Protein AF-A0A367GI81-F1 (afdb_monomer)

Mean predicted aligned error: 6.62 Å

Nearest PDB structures (foldseek):
  2fe3-assembly1_B  TM=6.126E-01  e=9.679E+00  Bacillus subtilis

Structure (mmCIF, N/CA/C/O backbone):
data_AF-A0A367GI81-F1
#
_entry.id   AF-A0A367GI81-F1
#
loop_
_atom_site.group_PDB
_ato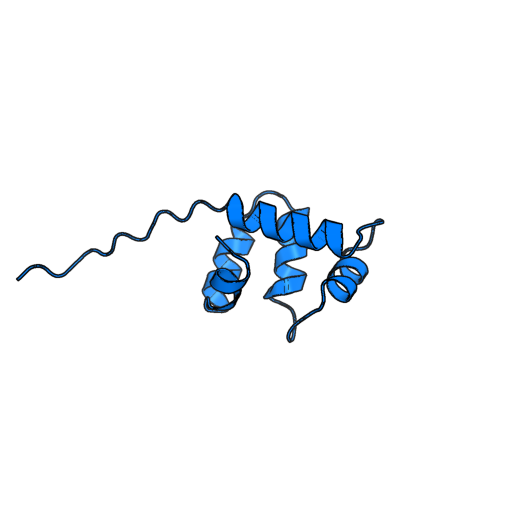m_site.id
_atom_site.type_symbol
_atom_site.label_atom_id
_atom_site.label_alt_id
_atom_site.label_comp_id
_atom_site.label_asym_id
_atom_site.label_entity_id
_atom_site.label_seq_id
_atom_site.pdbx_PDB_ins_code
_atom_site.Cartn_x
_atom_site.Cartn_y
_atom_site.Cartn_z
_atom_site.occupancy
_atom_site.B_iso_or_equiv
_atom_site.auth_seq_id
_atom_site.auth_comp_id
_atom_site.auth_asym_id
_atom_site.auth_atom_id
_atom_site.pdbx_PDB_model_num
ATOM 1 N N . MET A 1 1 ? -1.896 12.756 0.719 1.00 86.88 1 MET A N 1
ATOM 2 C CA . MET A 1 1 ? -1.819 12.559 2.193 1.00 86.88 1 MET A CA 1
ATOM 3 C C . MET A 1 1 ? -0.458 11.968 2.551 1.00 86.88 1 MET A C 1
ATOM 5 O O . MET A 1 1 ? 0.012 11.087 1.847 1.00 86.88 1 MET A O 1
ATOM 9 N N . THR A 1 2 ? 0.192 12.403 3.639 1.00 89.38 2 THR A N 1
ATOM 10 C CA . THR A 1 2 ? 1.509 11.845 4.026 1.00 89.38 2 THR A CA 1
ATOM 11 C C . THR A 1 2 ? 1.394 10.462 4.684 1.00 89.38 2 THR A C 1
ATOM 13 O O . THR A 1 2 ? 0.401 10.153 5.343 1.00 89.38 2 THR A O 1
ATOM 16 N N . ILE A 1 3 ? 2.456 9.648 4.616 1.00 91.06 3 ILE A N 1
ATOM 17 C CA . ILE A 1 3 ? 2.530 8.344 5.308 1.00 91.06 3 ILE A CA 1
ATOM 18 C C . ILE A 1 3 ? 2.322 8.485 6.824 1.00 91.06 3 ILE A C 1
ATOM 20 O O . ILE A 1 3 ? 1.688 7.635 7.452 1.00 91.06 3 ILE A O 1
ATOM 24 N N . ARG A 1 4 ? 2.837 9.562 7.433 1.00 91.06 4 ARG A N 1
ATOM 25 C CA . ARG A 1 4 ? 2.663 9.827 8.869 1.00 91.06 4 ARG A CA 1
ATOM 26 C C . ARG A 1 4 ? 1.194 10.056 9.221 1.00 91.06 4 ARG A C 1
ATOM 28 O O . ARG A 1 4 ? 0.730 9.489 10.207 1.00 91.06 4 ARG A O 1
ATOM 35 N N . GLN A 1 5 ? 0.476 10.852 8.427 1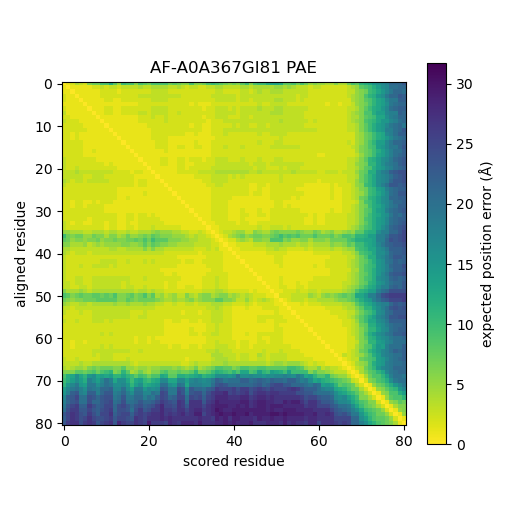.00 92.12 5 GLN A N 1
ATOM 36 C CA . GLN A 1 5 ? -0.967 11.059 8.593 1.00 92.12 5 GLN A CA 1
ATOM 37 C C . GLN A 1 5 ? -1.728 9.747 8.391 1.00 92.12 5 GLN A C 1
ATOM 39 O O . GLN A 1 5 ? -2.523 9.372 9.245 1.00 92.12 5 GLN A O 1
ATOM 44 N N . PHE A 1 6 ? -1.401 8.991 7.341 1.00 93.06 6 PHE A N 1
ATOM 45 C CA . PHE A 1 6 ? -2.043 7.708 7.065 1.00 93.06 6 PHE A CA 1
ATOM 46 C C . PHE A 1 6 ? -1.888 6.702 8.211 1.00 93.06 6 PHE A C 1
ATOM 48 O O . PHE A 1 6 ? -2.850 6.051 8.608 1.00 93.06 6 PHE A O 1
ATOM 55 N N . ARG A 1 7 ? -0.689 6.605 8.802 1.00 91.25 7 ARG A N 1
ATOM 56 C CA . ARG A 1 7 ? -0.415 5.722 9.949 1.00 91.25 7 ARG A CA 1
ATOM 57 C C . ARG A 1 7 ? 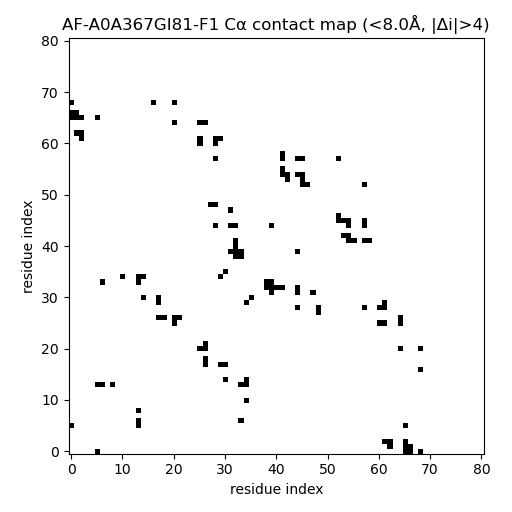-1.247 6.046 11.192 1.00 91.25 7 ARG A C 1
ATOM 59 O O . ARG A 1 7 ? -1.432 5.150 12.011 1.00 91.25 7 ARG A O 1
ATOM 66 N N . ARG A 1 8 ? -1.716 7.289 11.344 1.00 92.75 8 ARG A N 1
ATOM 67 C CA . ARG A 1 8 ? -2.561 7.718 12.472 1.00 92.75 8 ARG A CA 1
ATOM 68 C C . ARG A 1 8 ? -4.029 7.328 12.300 1.00 92.75 8 ARG A C 1
ATOM 70 O O . ARG A 1 8 ? -4.756 7.323 13.284 1.00 92.75 8 ARG A O 1
ATOM 77 N N . LEU A 1 9 ? -4.459 6.984 11.086 1.00 93.12 9 LEU A N 1
ATOM 78 C CA . LEU A 1 9 ? -5.825 6.535 10.836 1.00 93.12 9 LEU A CA 1
ATOM 79 C C . LEU A 1 9 ? -6.085 5.159 11.466 1.00 93.12 9 LEU A C 1
ATOM 81 O O . LEU A 1 9 ? -5.193 4.299 11.555 1.00 93.12 9 LEU A O 1
ATOM 85 N N . SER A 1 10 ? -7.347 4.921 11.831 1.00 94.25 10 SER A N 1
ATOM 86 C CA . SER A 1 10 ? -7.803 3.610 12.294 1.00 94.25 10 SER A CA 1
ATOM 87 C C . SER A 1 10 ? -7.499 2.532 11.249 1.00 94.25 10 SER A C 1
ATOM 89 O O . SER A 1 10 ? -7.401 2.793 10.046 1.00 94.25 10 SER A O 1
ATOM 91 N N . ARG A 1 11 ? -7.326 1.287 11.700 1.00 94.38 11 ARG A N 1
ATOM 92 C CA . ARG A 1 11 ? -7.063 0.162 10.790 1.00 94.38 11 ARG A CA 1
ATOM 93 C C . ARG A 1 11 ? -8.190 -0.008 9.762 1.00 94.38 11 ARG A C 1
ATOM 95 O O . ARG A 1 11 ? -7.892 -0.275 8.602 1.00 94.38 11 ARG A O 1
ATOM 102 N N . ALA A 1 12 ? -9.443 0.197 10.175 1.00 95.62 12 ALA A N 1
ATOM 103 C CA . ALA A 1 12 ? -10.612 0.151 9.298 1.00 95.62 12 ALA A CA 1
ATOM 104 C C . ALA A 1 12 ? -10.566 1.247 8.223 1.00 95.62 12 ALA A C 1
ATOM 106 O O . ALA A 1 12 ? -10.711 0.948 7.041 1.00 95.62 12 ALA A O 1
ATOM 107 N N . ARG A 1 13 ? -10.251 2.495 8.599 1.00 94.88 13 ARG A N 1
ATOM 108 C CA . ARG A 1 13 ? -10.145 3.593 7.628 1.00 94.88 13 ARG A CA 1
ATOM 109 C C . ARG A 1 13 ? -8.986 3.388 6.654 1.00 94.88 13 ARG A C 1
ATOM 111 O O . ARG A 1 13 ? -9.155 3.587 5.457 1.00 94.88 13 ARG A O 1
ATOM 118 N N . ARG A 1 14 ? -7.828 2.917 7.136 1.00 95.56 14 ARG A N 1
ATOM 119 C CA . ARG A 1 14 ? -6.703 2.539 6.259 1.00 95.56 14 ARG A CA 1
ATOM 120 C C . ARG A 1 14 ? -7.092 1.453 5.261 1.00 95.56 14 ARG A C 1
ATOM 122 O O . ARG A 1 14 ? -6.696 1.544 4.107 1.00 95.56 14 ARG A O 1
ATOM 129 N N . ARG A 1 15 ? -7.847 0.440 5.702 1.00 96.31 15 ARG A N 1
ATOM 130 C CA . ARG A 1 15 ? -8.358 -0.632 4.837 1.00 96.31 15 ARG A CA 1
ATOM 131 C C . ARG A 1 15 ? -9.258 -0.065 3.740 1.00 96.31 15 ARG A C 1
ATOM 133 O O . ARG A 1 15 ? -8.946 -0.299 2.584 1.00 96.31 15 ARG A O 1
ATOM 140 N N . GLN A 1 16 ? -10.263 0.742 4.091 1.00 95.62 16 GLN A N 1
ATOM 141 C CA . GLN A 1 16 ? -11.162 1.385 3.119 1.00 95.62 16 GLN A CA 1
ATOM 142 C C . GLN A 1 16 ? -10.398 2.170 2.043 1.00 95.62 16 GLN A C 1
ATOM 144 O O . GLN A 1 16 ? -10.629 1.969 0.859 1.00 95.62 16 GLN A O 1
ATOM 149 N N . ILE A 1 17 ? -9.442 3.012 2.455 1.00 94.25 17 ILE A N 1
ATOM 150 C CA . ILE A 1 17 ? -8.611 3.803 1.530 1.00 94.25 17 ILE A CA 1
ATOM 151 C C . ILE A 1 17 ? -7.779 2.906 0.609 1.00 94.25 17 ILE A C 1
ATOM 153 O O . ILE A 1 17 ? -7.599 3.209 -0.561 1.00 94.25 17 ILE A O 1
ATOM 157 N N . ILE A 1 18 ? -7.213 1.820 1.136 1.00 95.38 18 ILE A N 1
ATOM 158 C CA . ILE A 1 18 ? -6.401 0.911 0.322 1.00 95.38 18 ILE A CA 1
ATOM 159 C C . ILE A 1 18 ? -7.285 0.136 -0.656 1.00 95.38 18 ILE A C 1
ATOM 161 O O . ILE A 1 18 ? -6.903 -0.070 -1.804 1.00 95.38 18 ILE A O 1
ATOM 165 N N . ASP A 1 19 ? -8.467 -0.283 -0.219 1.00 94.75 19 ASP A N 1
ATOM 166 C CA . ASP A 1 19 ? -9.398 -1.039 -1.048 1.00 94.75 19 ASP A CA 1
ATOM 167 C C . ASP A 1 19 ? -9.967 -0.190 -2.203 1.00 94.75 19 ASP A C 1
ATOM 169 O O . ASP A 1 19 ? -10.298 -0.759 -3.237 1.00 94.75 19 ASP A O 1
ATOM 173 N N . SER A 1 20 ? -9.975 1.146 -2.089 1.00 92.44 20 SER A N 1
ATOM 174 C CA . SER A 1 20 ? -10.379 2.067 -3.166 1.00 92.44 20 SER A CA 1
ATOM 175 C C . SER A 1 20 ? -9.283 2.385 -4.195 1.00 92.44 20 SER A C 1
ATOM 177 O O . SER A 1 20 ? -9.522 3.173 -5.103 1.00 92.44 20 SER A O 1
ATOM 179 N N . ILE A 1 21 ? -8.064 1.857 -4.043 1.00 92.38 21 ILE A N 1
ATOM 180 C CA . ILE A 1 21 ? -6.971 2.090 -5.000 1.00 92.38 21 ILE A CA 1
ATOM 181 C C . ILE A 1 21 ? -7.083 1.103 -6.157 1.00 92.38 21 ILE A C 1
ATOM 183 O O . ILE A 1 21 ? -7.048 -0.107 -5.936 1.00 92.38 21 ILE A O 1
ATOM 187 N N . GLU A 1 22 ? -7.158 1.639 -7.376 1.00 91.88 22 GLU A N 1
ATOM 188 C CA . GLU A 1 22 ? -7.294 0.861 -8.611 1.00 91.88 22 GLU A CA 1
ATOM 189 C C . GLU A 1 22 ? -6.011 0.115 -8.990 1.00 91.88 22 GLU A C 1
ATO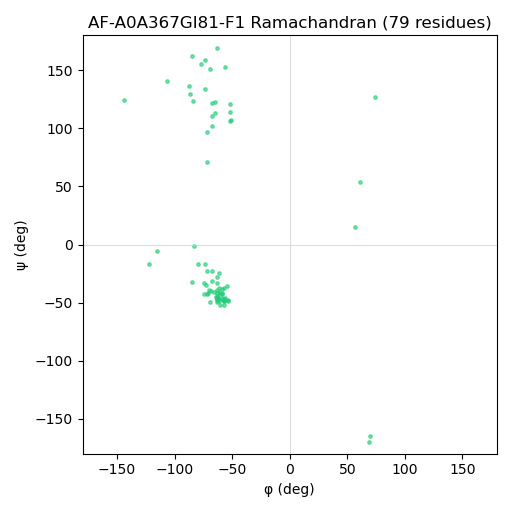M 191 O O . GLU A 1 22 ? -6.080 -1.053 -9.362 1.00 91.88 22 GLU A O 1
ATOM 196 N N . ASP A 1 23 ? -4.839 0.757 -8.867 1.00 94.00 23 ASP A N 1
ATOM 197 C CA . ASP A 1 23 ? -3.563 0.129 -9.225 1.00 94.00 23 ASP A CA 1
ATOM 198 C C . ASP A 1 23 ? -3.253 -1.067 -8.297 1.00 94.00 23 ASP A C 1
ATOM 200 O O . ASP A 1 23 ? -2.974 -0.868 -7.101 1.00 94.00 23 ASP A O 1
ATOM 204 N N . PRO A 1 24 ? -3.237 -2.312 -8.816 1.00 94.94 24 PRO A N 1
ATOM 205 C CA . PRO A 1 24 ? -3.087 -3.503 -7.986 1.00 94.94 24 PRO A CA 1
ATOM 206 C C . PRO A 1 24 ? -1.743 -3.557 -7.255 1.00 94.94 24 PRO A C 1
ATOM 208 O O . PRO A 1 24 ? -1.667 -4.050 -6.123 1.00 94.94 24 PRO A O 1
ATOM 211 N N . LEU A 1 25 ? -0.673 -3.038 -7.871 1.00 95.38 25 LEU A N 1
ATOM 212 C CA . LEU A 1 25 ? 0.656 -3.024 -7.263 1.00 95.38 25 LEU A CA 1
ATOM 213 C C . LEU A 1 25 ? 0.703 -2.059 -6.075 1.00 95.38 25 LEU A C 1
ATOM 215 O O . LEU A 1 25 ? 1.112 -2.452 -4.979 1.00 95.38 25 LEU A O 1
ATOM 219 N N . THR A 1 26 ? 0.228 -0.828 -6.255 1.00 96.06 26 THR A N 1
ATOM 220 C CA . THR A 1 26 ? 0.103 0.166 -5.183 1.00 96.06 26 THR A CA 1
ATOM 221 C C . THR A 1 26 ? -0.753 -0.371 -4.048 1.00 96.06 26 THR A C 1
ATOM 223 O O . THR A 1 26 ? -0.350 -0.317 -2.882 1.00 96.06 26 THR A O 1
ATOM 226 N N . GLN A 1 27 ? -1.901 -0.962 -4.375 1.00 96.19 27 GLN A N 1
ATOM 227 C CA . GLN A 1 27 ? -2.782 -1.566 -3.390 1.00 96.19 27 GLN A CA 1
ATOM 228 C C . GLN A 1 27 ? -2.056 -2.658 -2.585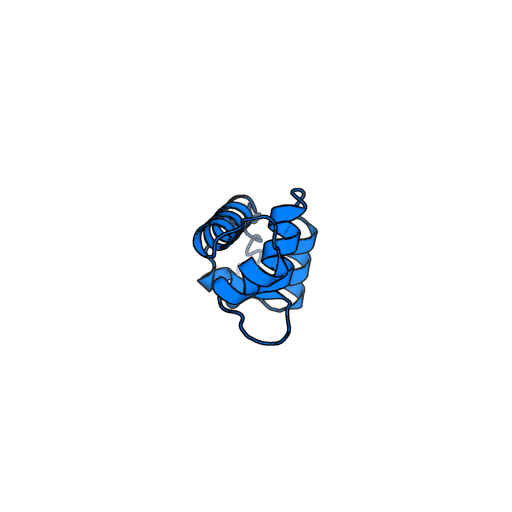 1.00 96.19 27 GLN A C 1
ATOM 230 O O . GLN A 1 27 ? -2.082 -2.649 -1.349 1.00 96.19 27 GLN A O 1
ATOM 235 N N . ARG A 1 28 ? -1.343 -3.572 -3.255 1.00 96.19 28 ARG A N 1
ATOM 236 C CA . ARG A 1 28 ? -0.577 -4.649 -2.608 1.00 96.19 28 ARG A CA 1
ATOM 237 C C . ARG A 1 28 ? 0.548 -4.111 -1.720 1.00 96.19 28 ARG A C 1
ATOM 239 O O . ARG A 1 28 ? 0.689 -4.580 -0.585 1.00 96.19 28 ARG A O 1
ATOM 246 N N . VAL A 1 29 ? 1.304 -3.116 -2.187 1.00 96.88 29 VAL A N 1
ATOM 247 C CA . VAL A 1 29 ? 2.361 -2.434 -1.416 1.00 96.88 29 VAL A CA 1
ATOM 248 C C . VAL A 1 29 ? 1.785 -1.843 -0.129 1.00 96.88 29 VAL A C 1
ATOM 250 O O . VAL A 1 29 ? 2.305 -2.100 0.961 1.00 96.88 29 VAL A O 1
ATOM 253 N N . LEU A 1 30 ? 0.671 -1.114 -0.220 1.00 96.25 30 LEU A N 1
ATOM 254 C CA . LEU A 1 30 ? 0.048 -0.483 0.942 1.00 96.25 30 LEU A CA 1
ATOM 255 C C . LEU A 1 30 ? -0.561 -1.504 1.911 1.00 96.25 30 LEU A C 1
ATOM 257 O O . LEU A 1 30 ? -0.397 -1.359 3.128 1.00 96.25 30 LEU A O 1
ATOM 261 N N . ARG A 1 31 ? -1.203 -2.573 1.414 1.00 96.50 31 ARG A N 1
ATOM 262 C CA . ARG A 1 31 ? -1.682 -3.671 2.275 1.00 96.50 31 ARG A CA 1
ATOM 263 C C . ARG A 1 31 ? -0.522 -4.297 3.045 1.00 96.50 31 ARG A C 1
ATOM 265 O O . ARG A 1 31 ? -0.625 -4.470 4.262 1.00 96.50 31 ARG A O 1
ATOM 272 N N . CYS A 1 32 ? 0.596 -4.570 2.373 1.00 95.75 32 CYS A N 1
ATOM 273 C CA . CYS A 1 32 ? 1.781 -5.130 3.015 1.00 95.75 32 CYS A CA 1
ATOM 274 C C . CYS A 1 32 ? 2.359 -4.190 4.073 1.00 95.75 32 CYS A C 1
ATOM 276 O O . CYS A 1 32 ? 2.654 -4.645 5.178 1.00 95.75 32 CYS A O 1
ATOM 278 N N . ALA A 1 33 ? 2.498 -2.903 3.757 1.00 95.94 33 ALA A N 1
ATOM 279 C CA . ALA A 1 33 ? 3.152 -1.924 4.619 1.00 95.94 33 ALA A CA 1
ATOM 280 C C . ALA A 1 33 ? 2.307 -1.496 5.832 1.00 95.94 33 ALA A C 1
ATOM 282 O O . ALA A 1 33 ? 2.863 -1.200 6.891 1.00 95.94 33 ALA A O 1
ATOM 283 N N . PHE A 1 34 ? 0.976 -1.444 5.696 1.00 95.75 34 PHE A N 1
ATOM 284 C CA . PHE A 1 34 ? 0.110 -0.794 6.689 1.00 95.75 34 PHE A CA 1
ATOM 285 C C . PHE A 1 34 ? -0.962 -1.691 7.302 1.00 95.75 34 PHE A C 1
ATOM 287 O O . PHE A 1 34 ? -1.508 -1.324 8.345 1.00 95.75 34 PHE A O 1
ATOM 294 N N . LEU A 1 35 ? -1.266 -2.838 6.690 1.00 94.94 35 LEU A N 1
ATOM 295 C CA . LEU A 1 35 ? -2.272 -3.781 7.187 1.00 94.94 35 LEU A CA 1
ATOM 296 C C . LEU A 1 35 ? -1.671 -5.129 7.606 1.00 94.94 35 LEU A C 1
ATOM 298 O O . LEU A 1 35 ? -2.383 -5.945 8.190 1.00 94.94 35 LEU A O 1
ATOM 302 N N . GLY A 1 36 ? -0.376 -5.355 7.379 1.00 86.00 36 GLY A N 1
ATOM 303 C CA . GLY A 1 36 ? 0.340 -6.517 7.904 1.00 86.00 36 GLY A CA 1
ATOM 304 C C . GLY A 1 36 ? 0.413 -6.557 9.443 1.00 86.00 36 GLY A C 1
ATOM 305 O O . GLY A 1 36 ? 0.055 -5.580 10.110 1.00 86.00 36 GLY A O 1
ATOM 306 N N . PRO A 1 37 ? 0.855 -7.689 10.019 1.00 84.19 37 PRO A N 1
ATOM 307 C CA . PRO A 1 37 ? 1.168 -7.792 11.439 1.00 84.19 37 PRO A CA 1
ATOM 308 C C . PRO A 1 37 ? 2.359 -6.886 11.777 1.00 84.19 37 PRO A C 1
ATOM 310 O O . PRO A 1 37 ? 3.438 -7.016 11.198 1.00 84.19 37 PRO A O 1
ATOM 313 N N . GLY A 1 38 ? 2.151 -5.959 12.712 1.00 86.81 38 GLY A N 1
ATOM 314 C CA . GLY A 1 38 ? 3.190 -5.045 13.184 1.00 86.81 38 GLY A CA 1
ATOM 315 C C . GLY A 1 38 ? 3.646 -3.993 12.164 1.00 86.81 38 GLY A C 1
ATOM 316 O O . GLY A 1 38 ? 3.032 -3.769 11.119 1.00 86.81 38 GLY A O 1
ATOM 317 N N . LYS A 1 39 ? 4.732 -3.293 12.507 1.00 87.94 39 LYS A N 1
ATOM 318 C CA . LYS A 1 39 ? 5.395 -2.330 11.618 1.00 87.94 39 LYS A CA 1
ATOM 319 C C . LYS A 1 39 ? 6.403 -3.078 10.750 1.00 87.94 39 LYS A C 1
ATOM 321 O O . LYS A 1 39 ? 7.246 -3.785 11.288 1.00 87.94 39 LYS A O 1
ATOM 326 N N . ARG A 1 40 ? 6.352 -2.876 9.433 1.00 93.38 40 ARG A N 1
ATOM 327 C CA . ARG A 1 40 ? 7.335 -3.428 8.489 1.00 93.38 40 ARG A CA 1
ATOM 328 C C . ARG A 1 40 ? 8.273 -2.346 7.973 1.00 93.38 40 ARG A C 1
ATOM 330 O O . ARG A 1 40 ? 7.837 -1.221 7.712 1.00 93.38 40 ARG A O 1
ATOM 337 N N . SER A 1 41 ? 9.550 -2.691 7.827 1.00 95.25 41 SER A N 1
ATOM 338 C CA . SER A 1 41 ? 10.515 -1.851 7.116 1.00 95.25 41 SER A CA 1
ATOM 339 C C . SER A 1 41 ? 10.261 -1.910 5.608 1.00 95.25 41 SER A C 1
ATOM 341 O O . SER A 1 41 ? 9.666 -2.864 5.103 1.00 95.25 41 SER A O 1
ATOM 343 N N . TRP A 1 42 ? 10.740 -0.916 4.860 1.00 97.00 42 TRP A N 1
ATOM 344 C CA . TRP A 1 42 ? 10.635 -0.944 3.397 1.00 97.00 42 TRP A CA 1
ATOM 345 C C . TRP A 1 42 ? 11.408 -2.103 2.765 1.00 97.00 42 TRP A C 1
ATOM 347 O O . TRP A 1 42 ? 10.980 -2.615 1.739 1.00 97.00 42 TRP A O 1
ATOM 357 N N . VAL A 1 43 ? 12.481 -2.571 3.413 1.00 97.62 43 VAL A N 1
ATOM 358 C CA . VAL A 1 43 ? 13.212 -3.782 3.008 1.00 97.62 43 VAL A CA 1
ATOM 359 C C . VAL A 1 43 ? 12.308 -5.008 3.080 1.00 97.62 43 VAL A C 1
ATOM 361 O O . VAL A 1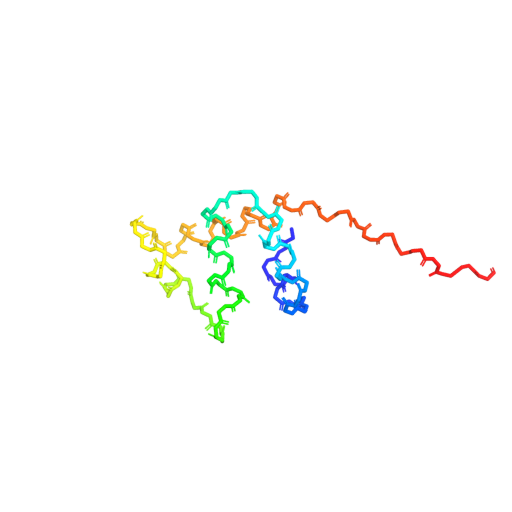 43 ? 12.191 -5.746 2.110 1.00 97.62 43 VAL A O 1
ATOM 364 N N . GLN A 1 44 ? 11.599 -5.193 4.195 1.00 96.94 44 GLN A N 1
ATOM 365 C CA . GLN A 1 44 ? 10.663 -6.309 4.338 1.00 96.94 44 GLN A CA 1
ATOM 366 C C . GLN A 1 44 ? 9.514 -6.218 3.332 1.00 96.94 44 GLN A C 1
ATOM 368 O O . GLN A 1 44 ? 9.102 -7.232 2.780 1.00 96.94 44 GLN A O 1
ATOM 373 N N . VAL A 1 45 ? 8.996 -5.013 3.076 1.00 97.19 45 VAL A N 1
ATOM 374 C CA . VAL A 1 45 ? 7.945 -4.818 2.067 1.00 97.19 45 VAL A CA 1
ATOM 375 C C . VAL A 1 45 ? 8.462 -5.189 0.676 1.00 97.19 45 VAL A C 1
ATOM 377 O O . VAL A 1 45 ? 7.796 -5.952 -0.010 1.00 97.19 45 VAL A O 1
ATOM 380 N N . ALA A 1 46 ? 9.648 -4.721 0.285 1.00 97.75 46 ALA A N 1
ATOM 381 C CA . ALA A 1 46 ? 10.268 -5.054 -0.996 1.00 97.75 46 ALA A CA 1
ATOM 382 C C . ALA A 1 46 ? 10.433 -6.571 -1.188 1.00 97.75 46 ALA A C 1
ATOM 384 O O . ALA A 1 46 ? 10.012 -7.102 -2.212 1.00 97.75 46 ALA A O 1
ATOM 385 N N . LEU A 1 47 ? 10.926 -7.281 -0.166 1.00 96.81 47 LEU A N 1
ATOM 386 C CA . LEU A 1 47 ? 11.064 -8.744 -0.191 1.00 96.81 47 LEU A CA 1
ATOM 387 C C . LEU A 1 47 ? 9.720 -9.475 -0.358 1.00 96.81 47 LEU A C 1
ATOM 389 O O . LEU A 1 47 ? 9.653 -10.480 -1.054 1.00 96.81 47 LEU A O 1
ATOM 393 N N . ILE A 1 48 ? 8.642 -8.974 0.255 1.00 95.56 48 ILE A N 1
ATOM 394 C CA . ILE A 1 48 ? 7.295 -9.568 0.142 1.00 95.56 48 ILE A CA 1
ATOM 395 C C . ILE A 1 48 ? 6.675 -9.326 -1.242 1.00 95.56 48 ILE A C 1
ATOM 397 O O . ILE A 1 48 ? 5.891 -10.143 -1.735 1.00 95.56 48 ILE A O 1
ATOM 401 N N . ILE A 1 49 ? 6.957 -8.170 -1.845 1.00 96.19 49 ILE A N 1
ATOM 402 C CA . ILE A 1 49 ? 6.457 -7.839 -3.180 1.00 96.19 49 ILE A CA 1
ATOM 403 C C . ILE A 1 49 ? 7.230 -8.620 -4.250 1.00 96.19 49 ILE A C 1
ATOM 405 O O . ILE A 1 49 ? 6.595 -9.169 -5.149 1.00 96.19 49 ILE A O 1
ATOM 409 N N . GLY A 1 50 ? 8.556 -8.729 -4.118 1.00 94.81 50 GLY A N 1
ATOM 410 C CA . GLY A 1 50 ? 9.423 -9.399 -5.089 1.00 94.81 50 GLY A CA 1
ATOM 411 C C . GLY A 1 50 ? 9.546 -8.628 -6.409 1.00 94.81 50 GLY A C 1
ATOM 412 O O . GLY A 1 50 ? 9.208 -7.447 -6.474 1.00 94.81 50 GLY A O 1
ATOM 413 N N . GLY A 1 51 ? 10.040 -9.288 -7.462 1.00 91.88 51 GLY A N 1
ATOM 414 C CA . GLY A 1 51 ? 10.104 -8.726 -8.821 1.00 91.88 51 GLY A CA 1
ATOM 415 C C . GLY A 1 51 ? 10.969 -7.470 -8.926 1.00 91.88 51 GLY A C 1
ATOM 416 O O . GLY A 1 51 ? 10.467 -6.422 -9.319 1.00 91.88 51 GLY A O 1
ATOM 417 N N . ASP A 1 52 ? 12.224 -7.559 -8.476 1.00 92.62 52 ASP A N 1
ATOM 418 C CA . ASP A 1 52 ? 13.246 -6.497 -8.533 1.00 92.62 52 ASP A CA 1
ATOM 419 C C . ASP A 1 52 ? 12.868 -5.161 -7.870 1.00 92.62 52 ASP A C 1
ATOM 421 O O . ASP A 1 52 ? 13.535 -4.135 -8.026 1.00 92.62 52 ASP A O 1
ATOM 425 N N . ASN A 1 53 ? 11.814 -5.165 -7.053 1.00 95.56 53 ASN A N 1
ATOM 426 C CA . ASN A 1 53 ? 11.431 -4.008 -6.270 1.00 95.56 53 ASN A CA 1
ATOM 427 C C . ASN A 1 53 ? 12.481 -3.726 -5.194 1.00 95.56 53 ASN A C 1
ATOM 429 O O . ASN A 1 53 ? 12.733 -4.543 -4.310 1.00 95.56 53 ASN A O 1
ATOM 433 N N . THR A 1 54 ? 13.046 -2.522 -5.220 1.00 97.75 54 THR A N 1
ATOM 434 C CA . THR A 1 54 ? 13.932 -2.047 -4.154 1.00 97.75 54 THR A CA 1
ATOM 435 C C . THR A 1 54 ? 13.120 -1.437 -3.004 1.00 97.75 54 THR A C 1
ATOM 437 O O . THR A 1 54 ? 11.970 -1.022 -3.205 1.00 97.75 54 THR A O 1
ATOM 440 N N . PRO A 1 55 ? 13.706 -1.283 -1.798 1.00 98.00 55 PRO A N 1
ATOM 441 C CA . PRO A 1 55 ? 13.061 -0.565 -0.697 1.00 98.00 55 PRO A CA 1
ATOM 442 C C . PRO A 1 55 ? 12.625 0.857 -1.084 1.00 98.00 55 PRO A C 1
ATOM 444 O O . PRO A 1 55 ? 11.575 1.328 -0.646 1.00 98.00 55 PRO A O 1
ATOM 447 N N . ASN A 1 56 ? 13.407 1.536 -1.929 1.00 98.06 56 ASN A N 1
ATOM 448 C CA . ASN A 1 56 ? 13.080 2.878 -2.400 1.00 98.06 56 ASN A CA 1
ATOM 449 C C . ASN A 1 56 ? 11.898 2.856 -3.380 1.00 98.06 56 ASN A C 1
ATOM 451 O O . ASN A 1 56 ? 10.987 3.671 -3.255 1.00 98.06 56 ASN A O 1
ATOM 455 N N . THR A 1 57 ? 11.858 1.879 -4.291 1.00 97.50 57 THR A N 1
ATOM 456 C CA . THR A 1 57 ? 10.760 1.705 -5.256 1.00 97.50 57 THR A CA 1
ATOM 457 C C . THR A 1 57 ? 9.416 1.547 -4.543 1.00 97.50 57 THR A C 1
ATOM 459 O O . THR A 1 57 ? 8.483 2.308 -4.800 1.00 97.50 57 THR A O 1
ATOM 462 N N . VAL A 1 58 ? 9.317 0.627 -3.577 1.00 97.62 58 VAL A N 1
ATOM 463 C CA . VAL A 1 58 ? 8.057 0.407 -2.839 1.00 97.62 58 VAL A CA 1
ATOM 464 C C . VAL A 1 58 ? 7.677 1.595 -1.952 1.00 97.62 58 VA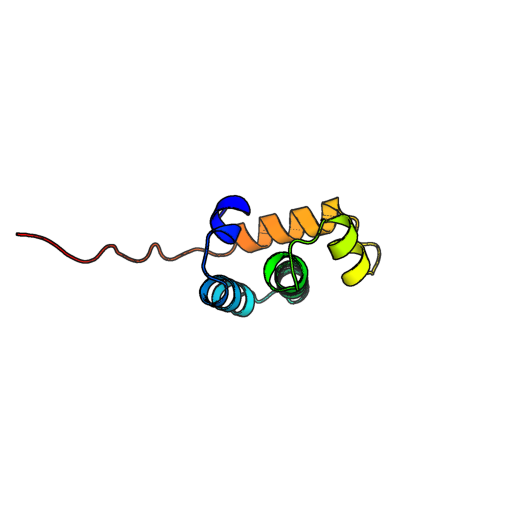L A C 1
ATOM 466 O O . VAL A 1 58 ? 6.492 1.883 -1.782 1.00 97.62 58 VAL A O 1
ATOM 469 N N . CYS A 1 59 ? 8.663 2.325 -1.424 1.00 96.75 59 CYS A N 1
ATOM 470 C CA . CYS A 1 59 ? 8.426 3.565 -0.690 1.00 96.75 59 CYS A CA 1
ATOM 471 C C . CYS A 1 59 ? 7.796 4.628 -1.606 1.00 96.75 59 CYS A C 1
ATOM 473 O O . CYS A 1 59 ? 6.771 5.219 -1.261 1.00 96.75 59 CYS A O 1
ATOM 475 N N . GLN A 1 60 ? 8.350 4.826 -2.806 1.00 96.69 60 GLN A N 1
ATOM 476 C CA . GLN A 1 60 ? 7.823 5.771 -3.792 1.00 96.69 60 GLN A CA 1
ATOM 477 C C . GLN A 1 60 ? 6.417 5.395 -4.265 1.00 96.69 60 GLN A C 1
ATOM 479 O O . GLN A 1 60 ? 5.560 6.274 -4.349 1.00 96.69 60 GLN A O 1
ATOM 484 N N . ILE A 1 61 ? 6.155 4.107 -4.510 1.00 96.06 61 ILE A N 1
ATOM 485 C CA . ILE A 1 61 ? 4.813 3.604 -4.836 1.00 96.06 61 ILE A CA 1
ATOM 486 C C . ILE A 1 61 ? 3.826 3.965 -3.720 1.00 96.06 61 ILE A C 1
ATOM 488 O O . ILE A 1 61 ? 2.778 4.551 -3.986 1.00 96.06 61 ILE A O 1
ATOM 492 N N . ALA A 1 62 ? 4.181 3.700 -2.459 1.00 95.50 62 ALA A N 1
ATOM 493 C CA . ALA A 1 62 ? 3.327 4.042 -1.325 1.00 95.50 62 ALA A CA 1
ATOM 494 C C . ALA A 1 62 ? 3.064 5.555 -1.228 1.00 95.50 62 ALA A C 1
ATOM 496 O O . ALA A 1 62 ? 1.930 5.973 -0.997 1.00 95.50 62 ALA A O 1
ATOM 497 N N . HIS A 1 63 ? 4.091 6.386 -1.425 1.00 94.50 63 HIS A N 1
ATOM 498 C CA . HIS A 1 63 ? 3.944 7.841 -1.433 1.00 94.50 63 HIS A CA 1
ATOM 499 C C . HIS A 1 63 ? 3.016 8.330 -2.548 1.00 94.50 63 HIS A C 1
ATOM 501 O O . HIS A 1 63 ? 2.133 9.145 -2.282 1.00 94.50 63 HIS A O 1
ATOM 507 N N . ARG A 1 64 ? 3.193 7.829 -3.776 1.00 91.88 64 ARG A N 1
ATOM 508 C CA . ARG A 1 64 ? 2.355 8.188 -4.928 1.00 91.88 64 ARG A CA 1
ATOM 509 C C . ARG A 1 64 ? 0.910 7.764 -4.698 1.00 91.88 64 ARG A C 1
ATOM 511 O O . ARG A 1 64 ? 0.032 8.615 -4.762 1.00 91.88 64 ARG A O 1
ATOM 518 N N . GLY A 1 65 ? 0.683 6.514 -4.295 1.00 91.88 65 GLY A N 1
ATOM 519 C CA . GLY A 1 65 ? -0.653 5.995 -4.006 1.00 91.88 65 GLY A CA 1
ATOM 520 C C . GLY A 1 65 ? -1.424 6.844 -2.998 1.00 91.88 65 GLY A C 1
ATOM 521 O O . GLY A 1 65 ? -2.555 7.238 -3.251 1.00 91.88 65 GLY A O 1
ATOM 522 N N . LEU A 1 66 ? -0.798 7.208 -1.875 1.00 91.00 66 LEU A N 1
ATOM 523 C CA . LEU A 1 66 ? -1.453 8.031 -0.848 1.00 91.00 66 LEU A CA 1
ATOM 524 C C . LEU A 1 66 ? -1.616 9.509 -1.239 1.00 91.00 66 LEU A C 1
ATOM 526 O O . LEU A 1 66 ? -2.377 10.233 -0.590 1.00 91.00 66 LEU A O 1
ATOM 530 N N . ASN A 1 67 ? -0.885 9.985 -2.246 1.00 86.50 67 ASN A N 1
ATOM 531 C CA . ASN A 1 67 ? -1.065 11.323 -2.807 1.00 86.50 67 ASN A CA 1
ATOM 532 C C . ASN A 1 67 ? -2.162 11.360 -3.872 1.00 86.50 67 ASN A C 1
ATOM 534 O O . ASN A 1 67 ? -2.855 12.367 -3.954 1.00 86.50 67 ASN A O 1
ATOM 538 N N . SER A 1 68 ? -2.352 10.272 -4.620 1.00 79.62 68 SER A N 1
ATOM 539 C CA . SER A 1 68 ? -3.430 10.126 -5.602 1.00 79.62 68 SER A CA 1
ATOM 540 C C . SER A 1 68 ? -4.809 9.954 -4.965 1.00 79.62 68 SER A C 1
ATOM 542 O O . SER A 1 68 ? -5.809 10.257 -5.604 1.00 79.62 68 SER A O 1
ATOM 544 N N . VAL A 1 69 ? -4.884 9.504 -3.707 1.00 73.00 69 VAL A N 1
ATOM 545 C CA . VAL A 1 69 ? -6.147 9.494 -2.957 1.00 73.00 69 VAL A CA 1
ATOM 546 C C . VAL A 1 69 ? -6.514 10.932 -2.585 1.00 73.00 69 VAL A C 1
ATOM 548 O O . VAL A 1 69 ? -6.045 11.482 -1.581 1.00 73.00 69 VAL A O 1
ATOM 551 N N . THR A 1 70 ? -7.370 11.541 -3.400 1.00 59.19 70 THR A N 1
ATOM 552 C CA . THR A 1 70 ? -8.100 12.760 -3.064 1.00 59.19 70 THR A CA 1
ATOM 553 C C . THR A 1 70 ? -9.093 12.417 -1.965 1.00 59.19 70 THR A C 1
ATOM 555 O O . THR A 1 70 ? -10.144 11.827 -2.196 1.00 59.19 70 THR A O 1
ATOM 558 N N . PHE A 1 71 ? -8.759 12.781 -0.730 1.00 57.19 71 PHE A N 1
ATOM 559 C CA . PHE A 1 71 ? -9.778 12.873 0.302 1.00 57.19 71 PHE A CA 1
ATOM 560 C C . PHE A 1 71 ? -10.674 14.034 -0.100 1.00 57.19 71 PHE A C 1
ATOM 562 O O . PHE A 1 71 ? -10.236 15.184 -0.040 1.00 57.19 71 PHE A O 1
ATOM 569 N N . ALA A 1 72 ? -11.914 13.741 -0.499 1.00 46.53 72 ALA A N 1
ATOM 570 C CA . ALA A 1 72 ? -12.986 14.687 -0.248 1.00 46.53 72 ALA A CA 1
ATOM 571 C C . ALA A 1 72 ? -12.876 14.989 1.246 1.00 46.53 72 ALA A C 1
ATOM 573 O O . ALA A 1 72 ? -13.045 14.101 2.082 1.00 46.53 72 ALA A O 1
ATOM 574 N N . ARG A 1 73 ? -12.378 16.186 1.557 1.00 41.28 73 ARG A N 1
ATOM 575 C CA . ARG A 1 73 ? -12.284 16.708 2.912 1.00 41.28 73 ARG A CA 1
ATOM 576 C C . ARG A 1 73 ? -13.683 16.525 3.472 1.00 41.28 73 ARG A C 1
ATOM 578 O O . ARG A 1 73 ? -14.598 17.156 2.962 1.00 41.28 73 ARG A O 1
ATOM 585 N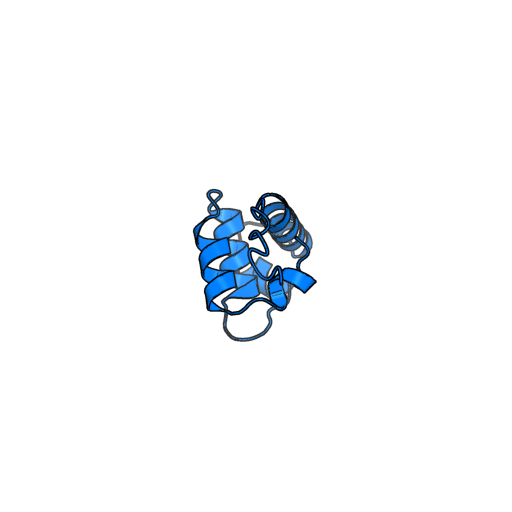 N . GLU A 1 74 ? -13.854 15.567 4.383 1.00 45.31 74 GLU A N 1
ATOM 586 C CA . GLU A 1 74 ? -15.139 15.360 5.041 1.00 45.31 74 GLU A CA 1
ATOM 587 C C . GLU A 1 74 ? -15.532 16.733 5.575 1.00 45.31 74 GLU A C 1
ATOM 589 O O . GLU A 1 74 ? -14.778 17.339 6.347 1.00 45.31 74 GLU A O 1
ATOM 594 N N . ASN A 1 75 ? -16.615 17.277 5.013 1.00 42.84 75 ASN A N 1
ATOM 595 C CA . ASN A 1 75 ? -17.184 18.532 5.449 1.00 42.84 75 ASN A CA 1
ATOM 596 C C . ASN A 1 75 ? -17.369 18.395 6.951 1.00 42.84 75 ASN A C 1
ATOM 598 O O . ASN A 1 75 ? -18.010 17.463 7.438 1.00 42.84 75 ASN A O 1
ATOM 602 N N . HIS A 1 76 ? -16.725 19.298 7.676 1.00 42.19 76 HIS A N 1
ATOM 603 C CA . HIS A 1 76 ? -16.993 19.515 9.080 1.00 42.19 76 HIS A CA 1
ATOM 604 C C . HIS A 1 76 ? -18.363 20.206 9.131 1.00 42.19 76 HIS A C 1
ATOM 606 O O . HIS A 1 76 ? -18.447 21.413 9.326 1.00 42.19 76 HIS A O 1
ATOM 612 N N . ASP A 1 77 ? -19.424 19.460 8.825 1.00 49.75 77 ASP A N 1
ATOM 613 C CA . ASP A 1 77 ? -20.786 19.927 9.019 1.00 49.75 77 ASP A CA 1
ATOM 614 C C . ASP A 1 77 ? -21.085 19.911 10.516 1.00 49.75 77 ASP A C 1
ATOM 616 O O . ASP A 1 77 ? -20.820 18.925 11.209 1.00 49.75 77 ASP A O 1
ATOM 620 N N . THR A 1 78 ? -21.681 21.019 10.964 1.00 52.16 78 THR A N 1
ATOM 621 C CA . THR A 1 78 ? -22.214 21.342 12.300 1.00 52.16 78 THR A CA 1
ATOM 622 C C . THR A 1 78 ? -21.150 21.636 13.369 1.00 52.16 78 THR A C 1
ATOM 624 O O . THR A 1 78 ? -20.214 20.875 13.581 1.00 52.16 78 THR A O 1
ATOM 627 N N . ILE A 1 79 ? -21.202 22.767 14.077 1.00 46.47 79 ILE A N 1
ATOM 628 C CA . ILE A 1 79 ? -22.365 23.355 14.759 1.00 46.47 79 ILE A CA 1
ATOM 629 C C . ILE A 1 79 ? -22.321 24.894 14.657 1.00 46.47 79 ILE A C 1
ATOM 631 O O . ILE A 1 79 ? -21.351 25.507 15.101 1.00 46.47 79 ILE A O 1
ATOM 635 N N . GLU A 1 80 ? -23.385 25.496 14.122 1.00 43.59 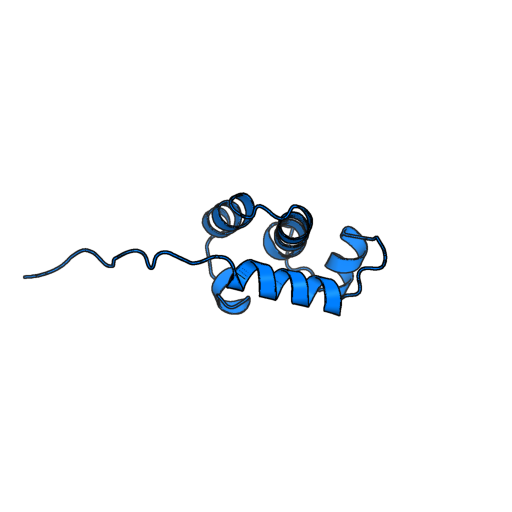80 GLU A N 1
ATOM 636 C CA . GLU A 1 80 ? -23.743 26.898 14.385 1.00 43.59 80 GLU A CA 1
ATOM 637 C C . GLU A 1 80 ? -24.620 26.963 15.648 1.00 43.59 80 GLU A C 1
ATOM 639 O O . GLU A 1 80 ? -25.524 26.129 15.782 1.00 43.59 80 GLU A O 1
ATOM 644 N N . PRO A 1 81 ? -24.383 27.912 16.567 1.00 58.19 81 PRO A N 1
ATOM 645 C CA . PRO A 1 81 ? -25.413 28.468 17.434 1.00 58.19 81 PRO A CA 1
ATOM 646 C C . PRO A 1 81 ? -26.047 29.738 16.848 1.00 58.19 81 PRO A C 1
ATOM 648 O O . PRO A 1 81 ? -25.299 30.586 16.310 1.00 58.19 81 PRO A O 1
#

Foldseek 3Di:
DDPVVLLPDDLVVLLVLLVPQPPVLLSLLSCCQRVDPDHDQLCRSCVVSDDPQDSVNSVVSPGVSVVVPDPPPPPPDDDDD

Radius of gyration: 14.42 Å; Cα contacts (8 Å, |Δi|>4): 68; chains: 1; bounding box: 39×38×27 Å

pLDDT: mean 86.96, std 16.62, range [41.28, 98.06]

Secondary structure (DSSP, 8-state):
--HHHHHHS-HHHHHHHHHT---HHHHHHHHHHHTSSS---HHHHHHHH-TT--HHHHHHHHHHHHHH-------------

Solvent-accessible surface area (backbone atoms only — not comparable to full-atom values): 4908 Å² total; per-residue (Å²): 82,55,70,73,61,53,68,72,46,53,71,67,57,48,46,56,60,41,72,71,45,81,55,64,65,44,28,51,50,42,44,53,49,74,67,41,89,71,87,59,53,50,59,59,43,15,66,73,69,38,88,89,45,41,39,65,54,52,48,51,41,44,51,49,49,38,51,70,54,74,70,77,71,75,75,84,74,80,84,85,134

Sequence (81 aa):
MTIRQFRRLSRARRRQIIDSIEDPLTQRVLRCAFLGPGKRSWVQVALIIGGDNTPNTVCQIAHRGLNSVTFARENHDTIEP